Protein AF-A0A3M2CUB5-F1 (afdb_monomer_lite)

Secondary structure (DSSP, 8-state):
---B-TTT--BTTSSS-EEEPPPBTTB----EEEHHHHHHHHHHHHHHHHHHHHHHHHHHHHS---HHHHHHHHHTT--S-HHHHHHHHHHHHHHHHHH-

Radius of gyration: 27.48 Å; chains: 1; bounding box: 60×24×67 Å

Sequence (100 aa):
MRLRCSFCGKDQHAVRTLFRGLPSKDSATSVYICDDCIMQCSERLRQEEMLRAEEAALQGVKRLPSPREIKEILDQYVISQERTKKILSVAVHNHYKRIM

Foldseek 3Di:
DWDAAPPPRDTPVRAPDKDWDDDDPPDPDTHIHGPVRVVVVVVVVVVVVVVVVVVVVVVVVVPQDQLVRQLVVCCVPPPPPNVVSSVVSVVVSVVVVVVD

Structure (mmCIF, N/CA/C/O backbone):
data_AF-A0A3M2CUB5-F1
#
_entry.id   AF-A0A3M2CUB5-F1
#
loop_
_atom_site.group_PDB
_atom_site.id
_atom_site.type_symbol
_atom_site.label_atom_id
_atom_site.label_alt_id
_atom_site.label_comp_id
_atom_site.label_asym_id
_atom_site.label_entity_id
_atom_site.label_seq_id
_atom_site.pdbx_PDB_ins_code
_atom_site.Cartn_x
_atom_site.Cartn_y
_atom_site.Cartn_z
_atom_site.occupancy
_atom_site.B_iso_or_equiv
_atom_site.auth_seq_id
_atom_site.auth_comp_id
_atom_site.auth_asym_id
_atom_site.auth_atom_id
_atom_site.pdbx_PDB_model_num
ATOM 1 N N . MET A 1 1 ? 25.729 -2.208 -36.612 1.00 57.75 1 MET A N 1
ATOM 2 C CA . MET A 1 1 ? 25.726 -2.369 -35.142 1.00 57.75 1 MET A CA 1
ATOM 3 C C . MET A 1 1 ? 24.321 -2.028 -34.656 1.00 57.75 1 MET A C 1
ATOM 5 O O . MET A 1 1 ? 23.873 -0.927 -34.941 1.00 57.75 1 MET A O 1
ATOM 9 N N . ARG A 1 2 ? 23.566 -2.981 -34.090 1.00 72.69 2 ARG A N 1
ATOM 10 C CA . ARG A 1 2 ? 22.167 -2.753 -33.674 1.00 72.69 2 ARG A CA 1
ATOM 11 C C . ARG A 1 2 ? 22.132 -2.441 -32.181 1.00 72.69 2 ARG A C 1
ATOM 13 O O . ARG A 1 2 ? 22.679 -3.217 -31.401 1.00 72.69 2 ARG A O 1
ATOM 20 N N . LEU A 1 3 ? 21.535 -1.312 -31.801 1.00 85.81 3 LEU A N 1
ATOM 21 C CA . LEU A 1 3 ? 21.317 -0.975 -30.396 1.00 85.81 3 LEU A CA 1
ATOM 22 C C . LEU A 1 3 ? 20.169 -1.825 -29.846 1.00 85.81 3 LEU A C 1
ATOM 24 O O . LEU A 1 3 ? 19.139 -1.985 -30.507 1.00 85.81 3 LEU A O 1
ATOM 28 N N . ARG A 1 4 ? 20.365 -2.370 -28.645 1.00 90.19 4 ARG A N 1
ATOM 29 C CA . ARG A 1 4 ? 19.412 -3.251 -27.963 1.00 90.19 4 ARG A CA 1
ATOM 30 C C . ARG A 1 4 ? 19.162 -2.764 -26.546 1.00 90.19 4 ARG A C 1
ATOM 32 O O . ARG A 1 4 ? 20.071 -2.252 -25.899 1.00 90.19 4 ARG A O 1
ATOM 39 N N . CYS A 1 5 ? 17.941 -2.961 -26.065 1.00 91.56 5 CYS A N 1
ATOM 40 C CA . CYS A 1 5 ? 17.595 -2.734 -24.668 1.00 91.56 5 CYS A CA 1
ATOM 41 C C . CYS A 1 5 ? 18.293 -3.766 -23.768 1.00 91.56 5 CYS A C 1
ATOM 43 O O . CYS A 1 5 ? 18.192 -4.967 -24.012 1.00 91.56 5 CYS A O 1
ATOM 45 N N . SER A 1 6 ? 18.949 -3.308 -22.701 1.00 91.12 6 SER A N 1
ATOM 46 C CA . SER A 1 6 ? 19.647 -4.164 -21.733 1.00 91.12 6 SER A CA 1
ATOM 47 C C . SER A 1 6 ? 18.702 -4.960 -20.821 1.00 91.12 6 SER A C 1
ATOM 49 O O . SER A 1 6 ? 19.149 -5.893 -20.167 1.00 91.12 6 SER A O 1
ATOM 51 N N . PHE A 1 7 ? 17.409 -4.617 -20.782 1.00 90.69 7 PHE A N 1
ATOM 52 C CA . PHE A 1 7 ? 16.407 -5.276 -19.934 1.00 90.69 7 PHE A CA 1
ATOM 53 C C . PHE A 1 7 ? 15.634 -6.372 -20.675 1.00 90.69 7 PHE A C 1
ATOM 55 O O . PHE A 1 7 ? 15.464 -7.467 -20.152 1.00 90.69 7 PHE A O 1
ATOM 62 N N . CYS A 1 8 ? 15.164 -6.093 -21.895 1.00 92.69 8 CYS A N 1
ATOM 63 C CA . CYS A 1 8 ? 14.328 -7.022 -22.668 1.00 92.69 8 CYS A CA 1
ATOM 64 C C . CYS A 1 8 ? 15.005 -7.590 -23.923 1.00 92.69 8 CYS A C 1
ATOM 66 O O . CYS A 1 8 ? 14.416 -8.424 -24.604 1.00 92.69 8 CYS A O 1
ATOM 68 N N . GLY A 1 9 ? 16.203 -7.117 -24.285 1.00 89.25 9 GLY A N 1
ATOM 69 C CA . GLY A 1 9 ? 16.953 -7.589 -25.456 1.00 89.25 9 GLY A CA 1
ATOM 70 C C . GLY A 1 9 ? 16.411 -7.141 -26.821 1.00 89.25 9 GLY A C 1
ATOM 71 O O . GLY A 1 9 ? 17.048 -7.413 -27.845 1.00 89.25 9 GLY A O 1
ATOM 72 N N . LYS A 1 10 ? 15.270 -6.434 -26.859 1.00 90.31 10 LYS A N 1
ATOM 73 C CA . LYS A 1 10 ? 14.666 -5.913 -28.095 1.00 90.31 10 LYS A CA 1
ATOM 74 C C . LYS A 1 10 ? 15.602 -4.927 -28.798 1.00 90.31 10 LYS A C 1
ATOM 76 O O . LYS A 1 10 ? 16.247 -4.097 -28.155 1.00 90.31 10 LYS A O 1
ATOM 81 N N . ASP A 1 11 ? 15.643 -5.011 -30.125 1.00 89.94 11 ASP A N 1
ATOM 82 C CA . ASP A 1 11 ? 16.363 -4.076 -30.995 1.00 89.94 11 ASP A CA 1
ATOM 83 C C . ASP A 1 11 ? 15.648 -2.714 -31.085 1.00 89.94 11 ASP A C 1
ATOM 85 O O . ASP A 1 11 ? 14.433 -2.632 -30.917 1.00 89.94 11 ASP A O 1
ATOM 89 N N . GLN A 1 12 ? 16.382 -1.656 -31.452 1.00 87.00 12 GLN A N 1
ATOM 90 C CA . GLN A 1 12 ? 15.860 -0.283 -31.608 1.00 87.00 12 GLN A CA 1
ATOM 91 C C . GLN A 1 12 ? 14.644 -0.135 -32.546 1.00 87.00 12 GLN A C 1
ATOM 93 O O . GLN A 1 12 ? 13.947 0.864 -32.468 1.00 87.00 12 GLN A O 1
ATOM 98 N N . HIS A 1 13 ? 14.407 -1.093 -33.450 1.00 87.69 13 HIS A N 1
ATOM 99 C CA . HIS A 1 13 ? 13.275 -1.073 -34.391 1.00 87.69 13 HIS A CA 1
ATOM 100 C C . HIS A 1 13 ? 12.012 -1.738 -33.823 1.00 87.69 13 HIS A C 1
ATOM 102 O O . HIS A 1 13 ? 10.937 -1.597 -34.392 1.00 87.69 13 HIS A O 1
ATOM 108 N N . ALA A 1 14 ? 12.144 -2.498 -32.733 1.00 88.81 14 ALA A N 1
ATOM 109 C CA . ALA A 1 14 ? 11.050 -3.227 -32.092 1.00 88.81 14 ALA A CA 1
ATOM 110 C C . ALA A 1 14 ? 10.439 -2.461 -30.904 1.00 88.81 14 ALA A C 1
ATOM 112 O O . ALA A 1 14 ? 9.559 -2.984 -30.223 1.00 88.81 14 ALA A O 1
ATOM 113 N N . VAL A 1 15 ? 10.939 -1.255 -30.625 1.00 88.94 15 VAL A N 1
ATOM 114 C CA . VAL A 1 15 ? 10.495 -0.368 -29.543 1.00 88.94 15 VAL A CA 1
ATOM 115 C C . VAL A 1 15 ? 10.347 1.046 -30.090 1.00 88.94 15 VAL A C 1
ATOM 117 O O . VAL A 1 15 ? 11.040 1.414 -31.037 1.00 88.94 15 VAL A O 1
ATOM 120 N N . ARG A 1 16 ? 9.446 1.841 -29.511 1.00 87.88 16 ARG A N 1
ATOM 121 C CA . ARG 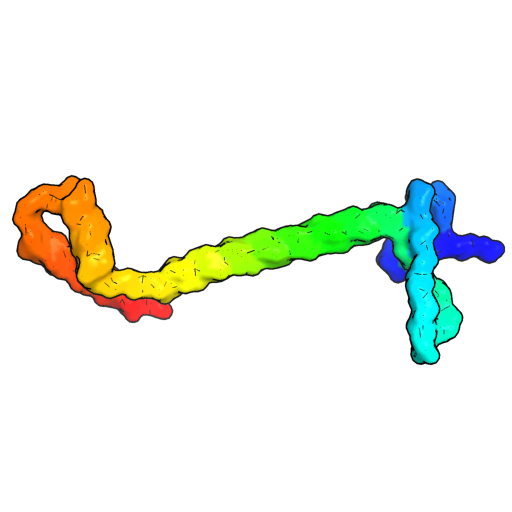A 1 16 ? 9.171 3.200 -29.999 1.00 87.88 16 ARG A CA 1
ATOM 122 C C . ARG A 1 16 ? 10.294 4.164 -29.629 1.00 87.88 16 ARG A C 1
ATOM 124 O O . ARG A 1 16 ? 10.688 4.979 -30.458 1.00 87.88 16 ARG A O 1
ATOM 131 N N . THR A 1 17 ? 10.827 4.042 -28.413 1.00 87.69 17 THR A N 1
ATOM 132 C CA . THR A 1 17 ? 11.925 4.891 -27.944 1.00 87.69 17 THR A CA 1
ATOM 133 C C . THR A 1 17 ? 12.948 4.066 -27.173 1.00 87.69 17 THR A C 1
ATOM 135 O O . THR A 1 17 ? 12.599 3.258 -26.312 1.00 87.69 17 THR A O 1
ATOM 138 N N . LEU A 1 18 ? 14.231 4.296 -27.460 1.00 91.75 18 LEU A N 1
ATOM 139 C CA . LEU A 1 18 ? 15.352 3.707 -26.734 1.00 91.75 18 LEU A CA 1
ATOM 140 C C . LEU A 1 18 ? 16.175 4.820 -26.075 1.00 91.75 18 LEU A C 1
ATOM 142 O O . LEU A 1 18 ? 16.741 5.675 -26.754 1.00 91.75 18 LEU A O 1
ATOM 146 N N . PHE A 1 19 ? 16.247 4.797 -24.750 1.00 89.88 19 PHE A N 1
ATOM 147 C CA . PHE A 1 19 ? 16.962 5.770 -23.933 1.00 89.88 19 PHE A CA 1
ATOM 148 C C . PHE A 1 19 ? 18.375 5.276 -23.628 1.00 89.88 19 PHE A C 1
ATOM 150 O O . PHE A 1 19 ? 18.586 4.097 -23.337 1.00 89.88 19 PHE A O 1
ATOM 157 N N . ARG A 1 20 ? 19.347 6.190 -23.665 1.00 89.44 20 ARG A N 1
ATOM 158 C CA . ARG A 1 20 ? 20.730 5.937 -23.249 1.00 89.44 20 ARG A CA 1
ATOM 159 C C . ARG A 1 20 ? 20.873 6.273 -21.764 1.00 89.44 20 ARG A C 1
ATOM 161 O O . ARG A 1 20 ? 20.515 7.372 -21.352 1.00 89.44 20 ARG A O 1
ATOM 168 N N . GLY A 1 21 ? 21.403 5.338 -20.984 1.00 84.44 21 GLY A N 1
ATOM 169 C CA . GLY A 1 21 ? 21.738 5.550 -19.579 1.00 84.44 21 GLY A CA 1
ATOM 170 C C . GLY A 1 21 ? 22.850 6.586 -19.402 1.00 84.44 21 GLY A C 1
ATOM 171 O O . GLY A 1 21 ? 23.692 6.770 -20.285 1.00 84.44 21 GLY A O 1
ATOM 172 N N . LEU A 1 22 ? 22.846 7.266 -18.256 1.00 82.12 22 LEU A N 1
ATOM 173 C CA . LEU A 1 22 ? 23.884 8.231 -17.895 1.00 82.12 22 LEU A CA 1
ATOM 174 C C . LEU A 1 22 ? 25.240 7.524 -17.726 1.00 82.12 22 LEU A C 1
ATOM 176 O O . LEU A 1 22 ? 25.278 6.408 -17.200 1.00 82.12 22 LEU A O 1
ATOM 180 N N . PRO A 1 23 ? 26.354 8.154 -18.136 1.00 72.31 23 PRO A N 1
ATOM 181 C CA . PRO A 1 23 ? 27.678 7.608 -17.878 1.00 72.31 23 PRO A CA 1
ATOM 182 C C . PRO A 1 23 ? 27.946 7.612 -16.368 1.00 72.31 23 PRO A C 1
ATOM 184 O O . PRO A 1 23 ? 27.927 8.659 -15.720 1.00 72.31 23 PRO A O 1
ATOM 187 N N . SER A 1 24 ? 28.188 6.430 -15.805 1.00 65.31 24 SER A N 1
ATOM 188 C CA . SER A 1 24 ? 28.701 6.282 -14.442 1.00 65.31 24 SER A CA 1
ATOM 189 C C . SER A 1 24 ? 30.198 6.604 -14.434 1.00 65.31 24 SER A C 1
ATOM 191 O O . SER A 1 24 ? 30.906 6.222 -15.366 1.00 65.31 24 SER A O 1
ATOM 193 N N . LYS A 1 25 ? 30.694 7.264 -13.375 1.00 65.69 25 LYS A N 1
ATOM 194 C CA . LYS A 1 25 ? 32.133 7.543 -13.186 1.00 65.69 25 LYS A CA 1
ATOM 195 C C . LYS A 1 25 ? 32.997 6.271 -13.197 1.00 65.69 25 LYS A C 1
ATOM 197 O O . LYS 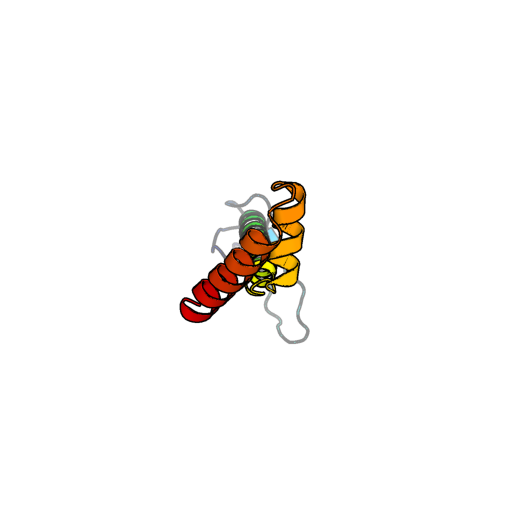A 1 25 ? 34.176 6.366 -13.517 1.00 65.69 25 LYS A O 1
ATOM 202 N N . ASP A 1 26 ? 32.390 5.110 -12.943 1.00 67.94 26 ASP A N 1
ATOM 203 C CA . ASP A 1 26 ? 33.084 3.830 -12.780 1.00 67.94 26 ASP A CA 1
ATOM 204 C C . ASP A 1 26 ? 32.782 2.818 -13.902 1.00 67.94 26 ASP A C 1
ATOM 206 O O . ASP A 1 26 ? 33.322 1.714 -13.904 1.00 67.94 26 ASP A O 1
ATOM 210 N N . SER A 1 27 ? 31.924 3.155 -14.876 1.00 59.62 27 SER A N 1
ATOM 211 C CA . SER A 1 27 ? 31.569 2.231 -15.962 1.00 59.62 27 SER A CA 1
ATOM 212 C C . SER A 1 27 ? 31.432 2.947 -17.300 1.00 59.62 27 SER A C 1
ATOM 214 O O . SER A 1 27 ? 30.463 3.660 -17.557 1.00 59.62 27 SER A O 1
ATOM 216 N N . ALA A 1 28 ? 32.386 2.685 -18.197 1.00 63.91 28 ALA A N 1
ATOM 217 C CA . ALA A 1 28 ? 32.378 3.143 -19.588 1.00 63.91 28 ALA A CA 1
ATOM 218 C C . ALA A 1 28 ? 31.324 2.428 -20.465 1.00 63.91 28 ALA A C 1
ATOM 220 O O . ALA A 1 28 ? 31.266 2.641 -21.678 1.00 63.91 28 ALA A O 1
ATOM 221 N N . THR A 1 29 ? 30.492 1.562 -19.879 1.00 73.88 29 THR A N 1
ATOM 222 C CA . THR A 1 29 ? 29.497 0.781 -20.618 1.00 73.88 29 THR A CA 1
ATOM 223 C C . THR A 1 29 ? 28.220 1.593 -20.810 1.00 73.88 29 THR A C 1
ATOM 225 O O . THR A 1 29 ? 27.504 1.892 -19.856 1.00 73.88 29 THR A O 1
ATOM 228 N N . SER A 1 30 ? 27.895 1.923 -22.062 1.00 77.38 30 SER A N 1
ATOM 229 C CA . SER A 1 30 ? 26.614 2.543 -22.409 1.00 77.38 30 SER A CA 1
ATOM 230 C C . SER A 1 30 ? 25.467 1.541 -22.245 1.00 77.38 30 SER A C 1
ATOM 232 O O . SER A 1 30 ? 25.332 0.620 -23.052 1.00 77.38 30 SER A O 1
ATOM 234 N N . VAL A 1 31 ? 24.641 1.736 -21.219 1.00 87.75 31 VAL A N 1
ATOM 235 C CA . VAL A 1 31 ? 23.415 0.960 -20.968 1.00 87.75 31 VAL A CA 1
ATOM 236 C C . VAL A 1 31 ? 22.247 1.585 -21.734 1.00 87.75 31 VAL A C 1
ATOM 238 O O . VAL A 1 31 ? 22.190 2.807 -21.872 1.00 87.75 31 VAL A O 1
ATOM 241 N N . TYR A 1 32 ? 21.305 0.770 -22.216 1.00 90.06 32 TYR A N 1
ATOM 242 C CA . TYR A 1 32 ? 20.101 1.259 -22.895 1.00 90.06 32 TYR A CA 1
ATOM 243 C C . TYR A 1 32 ? 18.834 0.657 -22.289 1.00 90.06 32 TYR A C 1
ATOM 245 O O . TYR A 1 32 ? 18.787 -0.535 -21.985 1.00 90.06 32 TYR A O 1
ATOM 253 N N . ILE A 1 33 ? 17.784 1.467 -22.170 1.00 92.62 33 ILE A N 1
ATOM 254 C CA . ILE A 1 33 ? 16.462 1.046 -21.691 1.00 92.62 33 ILE A CA 1
ATOM 255 C C . ILE A 1 33 ? 15.383 1.539 -22.659 1.00 92.62 33 ILE A C 1
ATOM 257 O O . ILE A 1 33 ? 15.473 2.654 -23.162 1.00 92.62 33 ILE A O 1
ATOM 261 N N . CYS A 1 34 ? 14.385 0.712 -22.974 1.00 94.88 34 CYS A N 1
ATOM 262 C CA . CYS A 1 34 ? 13.275 1.105 -23.849 1.00 94.88 34 CYS A CA 1
ATOM 263 C C . CYS A 1 34 ? 12.066 1.625 -23.064 1.00 94.88 34 CYS A C 1
ATOM 265 O O . CYS A 1 34 ? 11.946 1.378 -21.862 1.00 94.88 34 CYS A O 1
ATOM 267 N N . ASP A 1 35 ? 11.153 2.308 -23.754 1.00 93.50 35 ASP A N 1
ATOM 268 C CA . ASP A 1 35 ? 9.925 2.839 -23.159 1.00 93.50 35 ASP A CA 1
ATOM 269 C C . ASP A 1 35 ? 9.027 1.752 -22.550 1.00 93.50 35 ASP A C 1
ATOM 271 O O . ASP A 1 35 ? 8.564 1.923 -21.423 1.00 93.50 35 ASP A O 1
ATOM 275 N N . ASP A 1 36 ? 8.882 0.595 -23.204 1.00 93.62 36 ASP A N 1
ATOM 276 C CA . ASP A 1 36 ? 8.147 -0.552 -22.642 1.00 93.62 36 ASP A CA 1
ATOM 277 C C . ASP A 1 36 ? 8.685 -0.984 -21.267 1.00 93.62 36 ASP A C 1
ATOM 279 O O . ASP A 1 36 ? 7.917 -1.265 -20.346 1.00 93.62 36 ASP A O 1
ATOM 283 N N . CYS A 1 37 ? 10.013 -1.064 -21.126 1.00 94.88 37 CYS A N 1
ATOM 284 C CA . CYS A 1 37 ? 10.650 -1.481 -19.878 1.00 94.88 37 CYS A CA 1
ATOM 285 C C . CYS A 1 37 ? 10.486 -0.423 -18.789 1.00 94.88 37 CYS A C 1
ATOM 287 O O . CYS A 1 37 ? 10.233 -0.785 -17.646 1.00 94.88 37 CYS A O 1
ATOM 289 N N . ILE A 1 38 ? 10.564 0.867 -19.134 1.00 94.19 38 ILE A N 1
ATOM 290 C CA . ILE A 1 38 ? 10.292 1.955 -18.184 1.00 94.19 38 ILE A CA 1
ATOM 291 C C . ILE A 1 38 ? 8.861 1.847 -17.660 1.00 94.19 38 ILE A C 1
ATOM 293 O O . ILE A 1 38 ? 8.652 1.909 -16.450 1.00 94.19 38 ILE A O 1
ATOM 297 N N . MET A 1 39 ? 7.887 1.631 -18.547 1.00 93.94 39 MET A N 1
ATOM 298 C CA . MET A 1 39 ? 6.485 1.503 -18.150 1.00 93.94 39 MET A CA 1
ATOM 299 C C . MET A 1 39 ? 6.272 0.306 -17.223 1.00 93.94 39 MET A C 1
ATOM 301 O O . MET A 1 39 ? 5.691 0.464 -16.151 1.00 93.94 39 MET A O 1
ATOM 305 N N . GLN A 1 40 ? 6.810 -0.863 -17.579 1.00 94.06 40 GLN A N 1
ATOM 306 C CA . GLN A 1 40 ? 6.709 -2.067 -16.747 1.00 94.06 40 GLN A CA 1
ATOM 307 C C . GLN A 1 40 ? 7.396 -1.901 -15.386 1.00 94.06 40 GLN A C 1
ATOM 309 O O . GLN A 1 40 ? 6.832 -2.289 -14.365 1.00 94.06 40 GLN A O 1
ATOM 314 N N . CYS A 1 41 ? 8.586 -1.298 -15.341 1.00 94.94 41 CYS A N 1
ATOM 315 C CA . CYS A 1 41 ? 9.264 -0.996 -14.083 1.00 94.94 41 CYS A CA 1
ATOM 316 C C . CYS A 1 41 ? 8.461 0.000 -13.237 1.00 94.94 41 CYS A C 1
ATOM 318 O O . CYS A 1 41 ? 8.330 -0.205 -12.035 1.00 94.94 41 CYS A O 1
ATOM 320 N N . SER A 1 42 ? 7.887 1.039 -13.854 1.00 93.88 42 SER A N 1
ATOM 321 C CA . SER A 1 42 ? 7.072 2.032 -13.144 1.00 93.88 42 SER A CA 1
ATOM 322 C C . SER A 1 42 ? 5.819 1.416 -12.527 1.00 93.88 42 SER A C 1
ATOM 324 O O . SER A 1 42 ? 5.467 1.745 -11.400 1.00 93.88 42 SER A O 1
ATOM 326 N N . GLU A 1 43 ? 5.183 0.478 -13.231 1.00 94.69 43 GLU A N 1
ATOM 327 C CA . GLU A 1 43 ? 3.994 -0.208 -12.740 1.00 94.69 43 GLU A CA 1
ATOM 328 C C . GLU A 1 43 ? 4.324 -1.125 -11.563 1.00 94.69 43 GLU A C 1
ATOM 330 O O . GLU A 1 43 ? 3.651 -1.083 -10.538 1.00 94.69 43 GLU A O 1
ATOM 335 N N . ARG A 1 44 ? 5.419 -1.887 -11.655 1.00 93.38 44 ARG A N 1
ATOM 336 C CA . ARG A 1 44 ? 5.881 -2.728 -10.542 1.00 93.38 44 ARG A CA 1
ATOM 337 C C . ARG A 1 44 ? 6.226 -1.908 -9.299 1.00 93.38 44 ARG A C 1
ATOM 339 O O . ARG A 1 44 ? 5.861 -2.310 -8.202 1.00 93.38 44 ARG A O 1
ATOM 346 N N . LEU A 1 45 ? 6.883 -0.758 -9.465 1.00 93.94 45 LEU A N 1
ATOM 347 C CA . LEU A 1 45 ? 7.194 0.139 -8.348 1.00 93.94 45 LEU A CA 1
ATOM 348 C C . LEU A 1 45 ? 5.922 0.696 -7.695 1.00 93.94 45 LEU A C 1
ATOM 350 O O . LEU A 1 45 ? 5.817 0.678 -6.473 1.00 93.94 45 LEU A O 1
ATOM 354 N N . ARG A 1 46 ? 4.927 1.118 -8.488 1.00 92.81 46 ARG A N 1
ATOM 355 C CA . ARG A 1 46 ? 3.631 1.564 -7.948 1.00 92.81 46 ARG A CA 1
ATOM 356 C C . ARG A 1 46 ? 2.900 0.453 -7.206 1.00 92.81 46 ARG A C 1
ATOM 358 O O . ARG A 1 46 ? 2.325 0.705 -6.154 1.00 92.81 46 ARG A O 1
ATOM 365 N N . GLN A 1 47 ? 2.917 -0.770 -7.732 1.00 90.94 47 GLN A N 1
ATOM 366 C CA . GLN A 1 47 ? 2.311 -1.920 -7.058 1.00 90.94 47 GLN A CA 1
ATOM 367 C C . GLN A 1 47 ? 2.992 -2.201 -5.718 1.00 90.94 47 GLN A C 1
ATOM 369 O O . GLN A 1 47 ? 2.304 -2.415 -4.726 1.00 90.94 47 GLN A O 1
ATOM 374 N N . GLU A 1 48 ? 4.323 -2.137 -5.651 1.00 90.12 48 GLU A N 1
ATOM 375 C CA . GLU A 1 48 ? 5.047 -2.262 -4.382 1.00 90.12 48 GLU A CA 1
ATOM 376 C C . GLU A 1 48 ? 4.702 -1.136 -3.397 1.00 90.12 48 GLU A C 1
ATOM 378 O O . GLU A 1 48 ? 4.542 -1.400 -2.208 1.00 90.12 48 GLU A O 1
ATOM 383 N N . GLU A 1 49 ? 4.552 0.108 -3.858 1.00 87.88 49 GLU A N 1
ATOM 384 C CA . GLU A 1 49 ? 4.109 1.224 -3.011 1.00 87.88 49 GLU A CA 1
ATOM 385 C C . GLU A 1 49 ? 2.686 1.019 -2.480 1.00 87.88 49 GLU A C 1
ATOM 387 O O . GLU A 1 49 ? 2.440 1.253 -1.297 1.00 87.88 49 GLU A O 1
ATOM 392 N N . MET A 1 50 ? 1.770 0.531 -3.319 1.00 83.06 50 MET A N 1
ATOM 393 C CA . MET A 1 50 ? 0.400 0.202 -2.918 1.00 83.06 50 MET A CA 1
ATOM 394 C C . MET A 1 50 ? 0.372 -0.927 -1.889 1.00 83.06 50 MET A C 1
ATOM 396 O O . MET A 1 50 ? -0.262 -0.779 -0.850 1.00 83.06 50 MET A O 1
ATOM 400 N N . LEU A 1 51 ? 1.120 -2.009 -2.121 1.00 82.50 51 LEU A N 1
ATOM 401 C CA . LEU A 1 51 ? 1.244 -3.109 -1.163 1.00 82.50 51 LEU A CA 1
ATOM 402 C C . LEU A 1 51 ? 1.851 -2.630 0.158 1.00 82.50 51 LEU A C 1
ATOM 404 O O . LEU A 1 51 ? 1.355 -2.983 1.221 1.00 82.50 51 LEU A O 1
ATOM 408 N N . ARG A 1 52 ? 2.869 -1.763 0.124 1.00 80.44 52 ARG A N 1
ATOM 409 C CA . ARG A 1 52 ? 3.433 -1.155 1.340 1.00 80.44 52 ARG A CA 1
ATOM 410 C C . ARG A 1 52 ? 2.438 -0.249 2.061 1.00 80.44 52 ARG A C 1
ATOM 412 O O . ARG A 1 52 ? 2.443 -0.210 3.288 1.00 80.44 52 ARG A O 1
ATOM 419 N N . ALA A 1 53 ? 1.596 0.483 1.334 1.00 75.00 53 ALA A N 1
ATOM 420 C CA . ALA A 1 53 ? 0.541 1.303 1.921 1.00 75.00 53 ALA A CA 1
ATOM 421 C C . ALA A 1 53 ? -0.555 0.436 2.561 1.00 75.00 53 ALA A C 1
ATOM 423 O O . ALA A 1 53 ? -1.004 0.738 3.666 1.00 75.00 53 ALA A O 1
ATOM 424 N N . GLU A 1 54 ? -0.936 -0.670 1.919 1.00 71.44 54 GLU A N 1
ATOM 425 C CA . GLU A 1 54 ? -1.845 -1.673 2.481 1.00 71.44 54 GLU A CA 1
ATOM 426 C C . GLU A 1 54 ? -1.240 -2.354 3.709 1.00 71.44 54 GLU A C 1
ATOM 428 O O . GLU A 1 54 ? -1.912 -2.481 4.727 1.00 71.44 54 GLU A O 1
ATOM 433 N N . GLU A 1 55 ? 0.041 -2.724 3.671 1.00 66.88 55 GLU A N 1
ATOM 434 C CA . GLU A 1 55 ? 0.770 -3.261 4.819 1.00 66.88 55 GLU A CA 1
ATOM 435 C C . GLU A 1 55 ? 0.862 -2.243 5.958 1.00 66.88 55 GLU A C 1
ATOM 437 O O . GLU A 1 55 ? 0.705 -2.622 7.114 1.00 66.88 55 GLU A O 1
ATOM 442 N N . ALA A 1 56 ? 1.076 -0.958 5.669 1.00 63.94 56 ALA A N 1
ATOM 443 C CA . ALA A 1 56 ? 1.072 0.106 6.670 1.00 63.94 56 ALA A CA 1
ATOM 444 C C . ALA A 1 56 ? -0.330 0.319 7.270 1.00 63.94 56 ALA A C 1
ATOM 446 O O . ALA A 1 56 ? -0.468 0.473 8.487 1.00 63.94 56 ALA A O 1
ATOM 447 N N . ALA A 1 57 ? -1.384 0.247 6.453 1.00 61.59 57 ALA A N 1
ATOM 448 C CA . ALA A 1 57 ? -2.765 0.260 6.925 1.00 61.59 57 ALA A CA 1
ATOM 449 C C . ALA A 1 57 ? -3.069 -0.976 7.796 1.00 61.59 57 ALA A C 1
ATOM 451 O O . ALA A 1 57 ? -3.643 -0.844 8.878 1.00 61.59 57 ALA A O 1
ATOM 452 N N . LEU A 1 58 ? -2.599 -2.164 7.397 1.00 58.72 58 LEU A N 1
ATOM 453 C CA . LEU A 1 58 ? -2.685 -3.395 8.187 1.00 58.72 58 LEU A CA 1
ATOM 454 C C . LEU A 1 58 ? -1.814 -3.353 9.449 1.00 58.72 58 LEU A C 1
ATOM 456 O O . LEU A 1 58 ? -2.163 -3.971 10.448 1.00 58.72 58 LEU A O 1
ATOM 460 N N . GLN A 1 59 ? -0.696 -2.628 9.463 1.00 56.41 59 GLN A N 1
ATOM 461 C CA . GLN A 1 59 ? 0.073 -2.378 10.685 1.00 56.41 59 GLN A CA 1
ATOM 462 C C . GLN A 1 59 ? -0.713 -1.500 11.666 1.00 56.41 59 GLN A C 1
ATOM 464 O O . GLN A 1 59 ? -0.625 -1.725 12.873 1.00 56.41 59 GLN A O 1
ATOM 469 N N . GLY A 1 60 ? -1.561 -0.593 11.172 1.00 53.03 60 GLY A N 1
ATOM 470 C CA . GLY A 1 60 ? -2.599 0.053 11.981 1.00 53.03 60 GLY A CA 1
ATOM 471 C C . GLY A 1 60 ? -3.574 -0.958 12.604 1.00 53.03 60 GLY A C 1
ATOM 472 O O . GLY A 1 60 ? -3.950 -0.809 13.764 1.00 53.03 60 GLY A O 1
ATOM 473 N N . VAL A 1 61 ? -3.898 -2.037 11.880 1.00 53.69 61 VAL A N 1
ATOM 474 C CA . VAL A 1 61 ? -4.718 -3.172 12.359 1.00 53.69 61 VAL A CA 1
ATOM 475 C C . VAL A 1 61 ? -3.945 -4.115 13.300 1.00 53.69 61 VAL A C 1
ATOM 477 O O . VAL A 1 61 ? -4.557 -4.755 14.154 1.00 53.69 61 VAL A O 1
ATOM 480 N N . LYS A 1 62 ? -2.603 -4.179 13.234 1.00 57.19 62 LYS A N 1
ATOM 481 C CA . LYS A 1 62 ? -1.779 -4.956 14.188 1.00 57.19 62 LYS A CA 1
ATOM 482 C C . LYS A 1 62 ? -1.847 -4.406 15.610 1.00 57.19 62 LYS A C 1
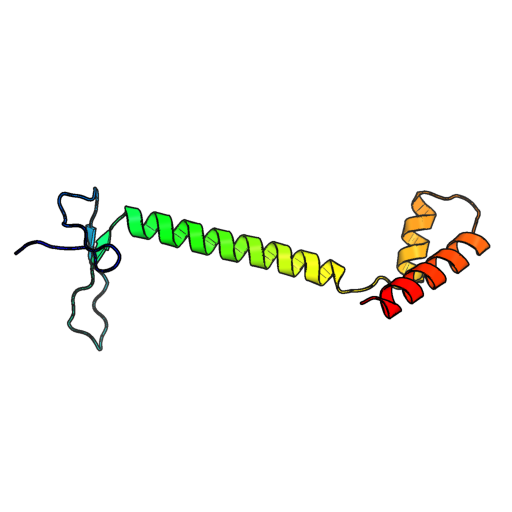ATOM 484 O O . LYS A 1 62 ? -1.551 -5.133 16.560 1.00 57.19 62 LYS A O 1
ATOM 489 N N . ARG A 1 63 ? -2.223 -3.137 15.791 1.00 74.25 63 ARG A N 1
ATOM 490 C CA . ARG A 1 63 ? -2.496 -2.612 17.126 1.00 74.25 63 ARG A CA 1
ATOM 491 C C . ARG A 1 63 ? -3.877 -3.089 17.553 1.00 74.25 63 ARG A C 1
ATOM 493 O O . ARG A 1 63 ? -4.883 -2.452 17.264 1.00 74.25 63 ARG A O 1
ATOM 500 N N . LEU A 1 64 ? -3.901 -4.196 18.290 1.00 81.56 64 LEU A N 1
ATOM 501 C CA . LEU A 1 64 ? -5.104 -4.658 18.965 1.00 81.56 64 LEU A CA 1
ATOM 502 C C . LEU A 1 64 ? -5.668 -3.512 19.832 1.00 81.56 64 LEU A C 1
ATOM 504 O O . LEU A 1 64 ? -4.988 -3.091 20.778 1.00 81.56 64 LEU A O 1
ATOM 508 N N . PRO A 1 65 ? -6.876 -2.992 19.539 1.00 86.75 65 PRO A N 1
ATOM 509 C CA . PRO A 1 65 ? -7.436 -1.882 20.291 1.00 86.75 65 PRO A CA 1
ATOM 510 C C . PRO A 1 65 ? -7.624 -2.278 21.754 1.00 86.75 65 PRO A C 1
ATOM 512 O O . PRO A 1 65 ? -7.979 -3.414 22.093 1.00 86.75 65 PRO A O 1
ATOM 515 N N . SER A 1 66 ? -7.353 -1.335 22.645 1.00 90.88 66 SER A N 1
ATOM 516 C CA . SER A 1 66 ? -7.557 -1.502 24.076 1.00 90.88 66 SER A CA 1
ATOM 517 C C . SER A 1 66 ? -9.048 -1.690 24.388 1.00 90.88 66 SER A C 1
ATOM 519 O O . SER A 1 66 ? -9.911 -1.196 23.659 1.00 90.88 66 SER A O 1
ATOM 521 N N . PRO A 1 67 ? -9.400 -2.327 25.519 1.00 94.69 67 PRO A N 1
ATOM 522 C CA . PRO A 1 67 ? -10.800 -2.456 25.920 1.00 94.69 67 PRO A CA 1
ATOM 523 C C . PRO A 1 67 ? -11.543 -1.113 26.039 1.00 94.69 67 PRO A C 1
ATOM 525 O O . PRO A 1 67 ? -12.765 -1.082 25.921 1.00 94.69 67 PRO A O 1
ATOM 528 N N . ARG A 1 68 ? -10.827 -0.002 26.275 1.00 94.00 68 ARG A N 1
ATOM 529 C CA . ARG A 1 68 ? -11.416 1.346 26.305 1.00 94.00 68 ARG A CA 1
ATOM 530 C C . ARG A 1 68 ? -11.805 1.816 24.906 1.00 94.00 68 ARG A C 1
ATOM 532 O O . ARG A 1 68 ? -12.964 2.153 24.711 1.00 94.00 68 ARG A O 1
ATOM 539 N N . GLU A 1 69 ? -10.890 1.716 23.944 1.00 93.00 69 GLU A N 1
ATOM 540 C CA . GLU A 1 69 ? -11.140 2.068 22.537 1.00 93.00 69 GLU A CA 1
ATOM 541 C C . GLU A 1 69 ? -12.294 1.227 21.954 1.00 93.00 69 GLU A C 1
ATOM 543 O O . GLU A 1 69 ? -13.194 1.759 21.312 1.00 93.00 69 GLU A O 1
ATOM 548 N N . ILE A 1 70 ? -12.355 -0.078 22.260 1.00 93.75 70 ILE A N 1
ATOM 549 C CA . ILE A 1 70 ? -13.476 -0.940 21.831 1.00 93.75 70 ILE A CA 1
ATOM 550 C C . ILE A 1 70 ? -14.800 -0.478 22.459 1.00 93.75 70 ILE A C 1
ATOM 552 O O . ILE A 1 70 ? -15.837 -0.467 21.799 1.00 93.75 70 ILE A O 1
ATOM 556 N N . LYS A 1 71 ? -14.783 -0.087 23.740 1.00 95.38 71 LYS A N 1
ATOM 557 C CA . LYS A 1 71 ? -15.983 0.384 24.444 1.00 95.38 71 LYS A CA 1
ATOM 558 C C . LYS A 1 71 ? -16.481 1.720 23.880 1.00 95.38 71 LYS A C 1
ATOM 560 O O . LYS A 1 71 ? -17.682 1.868 23.705 1.00 95.38 71 LYS A O 1
ATOM 565 N N . GLU A 1 72 ? -15.579 2.639 23.544 1.00 94.81 72 GLU A N 1
ATOM 566 C CA . GLU A 1 72 ? -15.907 3.922 22.902 1.00 94.81 72 GLU A CA 1
ATOM 567 C C . GLU A 1 72 ? -16.558 3.730 21.527 1.00 94.81 72 GLU A C 1
ATOM 569 O O . GLU A 1 72 ? -17.522 4.418 21.201 1.00 94.81 72 GLU A O 1
ATOM 574 N N . ILE A 1 73 ? -16.095 2.752 20.743 1.00 93.31 73 ILE A N 1
ATOM 575 C CA . ILE A 1 73 ? -16.742 2.393 19.473 1.00 93.31 73 ILE A CA 1
ATOM 576 C C . ILE A 1 73 ? -18.149 1.842 19.732 1.00 93.31 73 ILE A C 1
ATOM 578 O O . ILE A 1 73 ? -19.102 2.256 19.079 1.00 93.31 73 ILE A O 1
ATOM 582 N N . LEU A 1 74 ? -18.314 0.945 20.711 1.00 95.00 74 LEU A N 1
ATOM 583 C CA . LEU A 1 74 ? -19.632 0.412 21.078 1.00 95.00 74 LEU A CA 1
ATOM 584 C C . LEU A 1 74 ? -20.583 1.501 21.589 1.00 95.00 74 LEU A C 1
ATOM 586 O O . LEU A 1 74 ? -21.785 1.401 21.355 1.00 95.00 74 LEU A O 1
ATOM 590 N N . ASP A 1 75 ? -20.071 2.541 22.250 1.00 95.69 75 ASP A N 1
ATOM 591 C CA . ASP A 1 75 ? -20.866 3.673 22.738 1.00 95.69 75 ASP A CA 1
ATOM 592 C C . ASP A 1 75 ? -21.544 4.450 21.588 1.00 95.69 75 ASP A C 1
ATOM 594 O O . ASP A 1 75 ? -22.605 5.032 21.806 1.00 95.69 75 ASP A O 1
ATOM 598 N N . GLN A 1 76 ? -21.006 4.400 20.360 1.00 96.19 76 GLN A N 1
ATOM 599 C CA . GLN A 1 76 ? -21.601 5.048 19.178 1.00 96.19 76 GLN A CA 1
ATOM 600 C C . GLN A 1 76 ? -22.851 4.324 18.650 1.00 96.19 76 GLN A C 1
ATOM 602 O O . GLN A 1 76 ? -23.678 4.941 17.983 1.00 96.19 76 GLN A O 1
ATOM 607 N N . TYR A 1 77 ? -23.003 3.030 18.952 1.00 95.12 77 TYR A N 1
ATOM 608 C CA . TYR A 1 77 ? -24.074 2.185 18.402 1.00 95.12 77 TYR A CA 1
ATOM 609 C C . TYR A 1 77 ? -24.995 1.588 19.476 1.00 95.12 77 TYR A C 1
ATOM 611 O O . TYR A 1 77 ? -26.144 1.256 19.189 1.00 95.12 77 TYR A O 1
ATOM 619 N N . VAL A 1 78 ? -24.516 1.435 20.716 1.00 93.56 78 VAL A N 1
ATOM 620 C CA . VAL A 1 78 ? -25.215 0.735 21.804 1.00 93.56 78 VAL A CA 1
ATOM 621 C C . VAL A 1 78 ? -25.423 1.662 23.006 1.00 93.56 78 VAL A C 1
ATOM 623 O O . VAL A 1 78 ? -24.505 1.977 23.772 1.00 93.56 78 VAL A O 1
ATOM 626 N N . ILE A 1 79 ? -26.681 2.044 23.224 1.00 94.44 79 ILE A N 1
ATOM 627 C CA . ILE A 1 79 ? -27.091 3.003 24.257 1.00 94.44 79 ILE A CA 1
ATOM 628 C C . ILE A 1 79 ? -27.266 2.300 25.619 1.00 94.44 79 ILE A C 1
ATOM 630 O O . ILE A 1 79 ? -27.802 1.195 25.699 1.00 94.44 79 ILE A O 1
ATOM 634 N N . SER A 1 80 ? -26.833 2.954 26.707 1.00 93.06 80 SER A N 1
ATOM 635 C CA . SER A 1 80 ? -27.036 2.585 28.129 1.00 93.06 80 SER A CA 1
ATOM 636 C C . SER A 1 80 ? -26.363 1.305 28.661 1.00 93.06 80 SER A C 1
ATOM 638 O O . SER A 1 80 ? -26.021 1.270 29.839 1.00 93.06 80 SER A O 1
ATOM 640 N N . GLN A 1 81 ? -26.126 0.271 27.845 1.00 93.56 81 GLN A N 1
ATOM 641 C CA . GLN A 1 81 ? -25.624 -1.063 28.244 1.00 93.56 81 GLN A CA 1
ATOM 642 C C . GLN A 1 81 ? -24.158 -1.086 28.755 1.00 93.56 81 GLN A C 1
ATOM 644 O O . GLN A 1 81 ? -23.321 -1.843 28.264 1.00 93.56 81 GLN A O 1
ATOM 649 N N . GLU A 1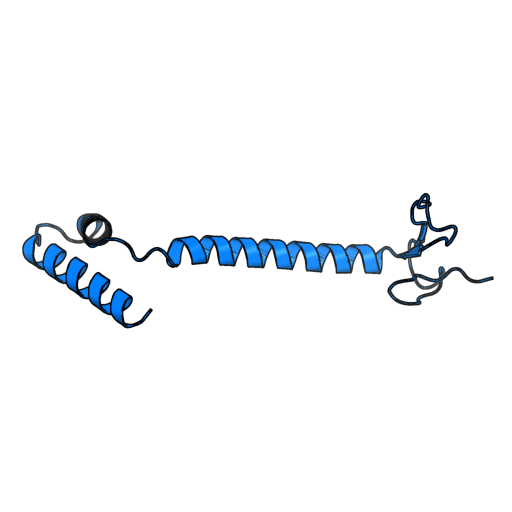 82 ? -23.812 -0.268 29.750 1.00 94.62 82 GLU A N 1
ATOM 650 C CA . GLU A 1 82 ? -22.438 -0.016 30.207 1.00 94.62 82 GLU A CA 1
ATOM 651 C C . GLU A 1 82 ? -21.725 -1.278 30.703 1.00 94.62 82 GLU A C 1
ATOM 653 O O . GLU A 1 82 ? -20.574 -1.539 30.340 1.00 94.62 82 GLU A O 1
ATOM 658 N N . ARG A 1 83 ? -22.414 -2.101 31.505 1.00 95.56 83 ARG A N 1
ATOM 659 C CA . ARG A 1 83 ? -21.845 -3.350 32.034 1.00 95.56 83 ARG A CA 1
ATOM 660 C C . ARG A 1 83 ? -21.518 -4.326 30.905 1.00 95.56 83 ARG A C 1
ATOM 662 O O . ARG A 1 83 ? -20.433 -4.903 30.895 1.00 95.56 83 ARG A O 1
ATOM 669 N N . THR A 1 84 ? -22.434 -4.479 29.954 1.00 95.88 84 THR A N 1
ATOM 670 C CA . THR A 1 84 ? -22.286 -5.378 28.805 1.00 95.88 84 THR A CA 1
ATOM 671 C C . THR A 1 84 ? -21.161 -4.911 27.891 1.00 95.88 84 THR A C 1
ATOM 673 O O . THR A 1 84 ? -20.281 -5.706 27.574 1.00 95.88 84 THR A O 1
ATOM 676 N N . LYS A 1 85 ? -21.118 -3.614 27.551 1.00 96.38 85 LYS A N 1
ATOM 677 C CA . LYS A 1 85 ? -20.049 -3.021 26.733 1.00 96.38 85 LYS A CA 1
ATOM 678 C C . LYS A 1 85 ? -18.675 -3.252 27.355 1.00 96.38 85 LYS A C 1
ATOM 680 O O . LYS A 1 85 ? -17.765 -3.707 26.676 1.00 96.38 85 LYS A O 1
ATOM 685 N N . LYS A 1 86 ? -18.537 -3.053 28.670 1.00 95.69 86 LYS A N 1
ATOM 686 C CA . LYS A 1 86 ? -17.277 -3.315 29.383 1.00 95.69 86 LYS A CA 1
ATOM 687 C C . LYS A 1 86 ? -16.844 -4.783 29.299 1.00 95.69 86 LYS A C 1
ATOM 689 O O . LYS A 1 86 ? -15.672 -5.052 29.041 1.00 95.69 86 LYS A O 1
ATOM 694 N N . ILE A 1 87 ? -17.764 -5.723 29.529 1.00 96.88 87 ILE A N 1
ATOM 695 C CA . ILE A 1 87 ? -17.467 -7.164 29.472 1.00 96.88 87 ILE A CA 1
ATOM 696 C C . ILE A 1 87 ? -17.073 -7.567 28.049 1.00 96.88 87 ILE A C 1
ATOM 698 O O . ILE A 1 87 ? -16.054 -8.233 27.869 1.00 96.88 87 ILE A O 1
ATOM 702 N N . LEU A 1 88 ? -17.838 -7.123 27.049 1.00 96.12 88 LEU A N 1
ATOM 703 C CA . LEU A 1 88 ? -17.601 -7.440 25.644 1.00 96.12 88 LEU A CA 1
ATOM 704 C C . LEU A 1 88 ? -16.242 -6.910 25.179 1.00 96.12 88 LEU A C 1
ATOM 706 O O . LEU A 1 88 ? -15.458 -7.663 24.609 1.00 96.12 88 LEU A O 1
ATOM 710 N N . SER A 1 89 ? -15.914 -5.658 25.502 1.00 96.19 89 SER A N 1
ATOM 711 C CA . SER A 1 89 ? -14.632 -5.061 25.130 1.00 96.19 89 SER A CA 1
ATOM 712 C C . SER A 1 89 ? -13.432 -5.813 25.706 1.00 96.19 89 SER A C 1
ATOM 714 O O . SER A 1 89 ? -12.441 -6.022 25.011 1.00 96.19 89 SER A O 1
ATOM 716 N N . VAL A 1 90 ? -13.512 -6.262 26.965 1.00 96.75 90 VAL A N 1
ATOM 717 C CA . VAL A 1 90 ? -12.444 -7.063 27.589 1.00 96.75 90 VAL A CA 1
ATOM 718 C C . VAL A 1 90 ? -12.377 -8.465 26.982 1.00 96.75 90 VAL A C 1
ATOM 720 O O . VAL A 1 90 ? -11.283 -8.969 26.732 1.00 96.75 90 VAL A O 1
ATOM 723 N N . ALA A 1 91 ? -13.525 -9.098 26.733 1.00 96.62 91 ALA A N 1
ATOM 724 C CA . ALA A 1 91 ? -13.594 -10.437 26.158 1.00 96.62 91 ALA A CA 1
ATOM 725 C C . ALA A 1 91 ? -13.015 -10.477 24.737 1.00 96.62 91 ALA A C 1
ATOM 727 O O . ALA A 1 91 ? -12.166 -11.317 24.452 1.00 96.62 91 ALA A O 1
ATOM 728 N N . VAL A 1 92 ? -13.413 -9.533 23.879 1.00 93.75 92 VAL A N 1
ATOM 729 C CA . VAL A 1 92 ? -12.938 -9.421 22.493 1.00 93.75 92 VAL A CA 1
ATOM 730 C C . VAL A 1 92 ? -11.443 -9.110 22.452 1.00 93.75 92 VAL A C 1
ATOM 732 O O . VAL A 1 92 ? -10.704 -9.790 21.743 1.00 93.75 92 VAL A O 1
ATOM 735 N N . HIS A 1 93 ? -10.972 -8.155 23.263 1.00 93.25 93 HIS A N 1
ATOM 736 C CA . HIS A 1 93 ? -9.542 -7.862 23.376 1.00 93.25 93 HIS A CA 1
ATOM 737 C C . HIS A 1 93 ? -8.748 -9.115 23.773 1.00 93.25 93 HIS A C 1
ATOM 739 O O . HIS A 1 93 ? -7.791 -9.489 23.104 1.00 93.25 93 HIS A O 1
ATOM 745 N N . ASN A 1 94 ? -9.168 -9.821 24.825 1.00 94.19 94 ASN A N 1
ATOM 746 C CA . ASN A 1 94 ? -8.468 -11.027 25.271 1.00 94.19 94 ASN A CA 1
ATOM 747 C C . ASN A 1 94 ? -8.554 -12.186 24.269 1.00 94.19 94 ASN A C 1
ATOM 749 O O . ASN A 1 94 ? -7.622 -12.982 24.198 1.00 94.19 94 ASN A O 1
ATOM 753 N N . HIS A 1 95 ? -9.647 -12.299 23.514 1.00 93.19 95 HIS A N 1
ATOM 754 C CA . HIS A 1 95 ? -9.801 -13.306 22.468 1.00 93.19 95 HIS A CA 1
ATOM 755 C C . HIS A 1 95 ? -8.771 -13.103 21.355 1.00 93.19 95 HIS A C 1
ATOM 757 O O . HIS A 1 95 ? -7.985 -14.005 21.081 1.00 93.19 95 HIS A O 1
ATOM 763 N N . TYR A 1 96 ? -8.698 -11.898 20.786 1.00 88.06 96 TYR A N 1
ATOM 764 C CA . TYR A 1 96 ? -7.728 -11.604 19.733 1.00 88.06 96 TYR A CA 1
ATOM 765 C C . TYR A 1 96 ? -6.285 -11.600 20.242 1.00 88.06 96 TYR A C 1
ATOM 767 O O . TYR A 1 96 ? -5.413 -12.097 19.544 1.00 88.06 96 T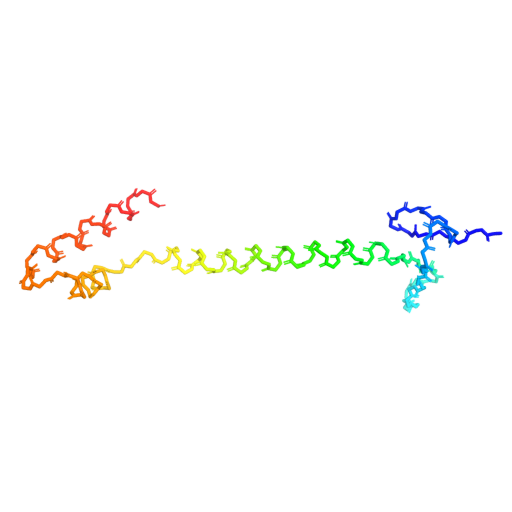YR A O 1
ATOM 775 N N . LYS A 1 97 ? -6.036 -11.167 21.487 1.00 86.25 97 LYS A N 1
ATOM 776 C CA . LYS A 1 97 ? -4.717 -11.285 22.136 1.00 86.25 97 LYS A CA 1
ATOM 777 C C . LYS A 1 97 ? -4.234 -12.738 22.279 1.00 86.25 97 LYS A C 1
ATOM 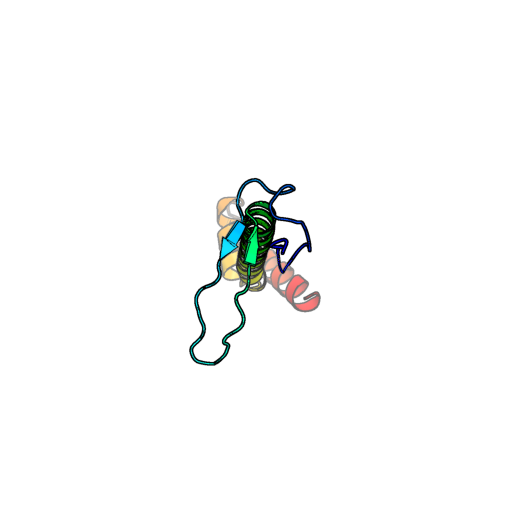779 O O . LYS A 1 97 ? -3.049 -12.962 22.478 1.00 86.25 97 LYS A O 1
ATOM 784 N N . ARG A 1 98 ? -5.146 -13.716 22.279 1.00 86.12 98 ARG A N 1
ATOM 785 C CA . ARG A 1 98 ? -4.810 -15.148 22.352 1.00 86.12 98 ARG A CA 1
ATOM 786 C C . ARG A 1 98 ? -4.639 -15.803 20.980 1.00 86.12 98 ARG A C 1
ATOM 788 O O . ARG A 1 98 ? -4.051 -16.875 20.924 1.00 86.12 98 ARG A O 1
ATOM 795 N N . ILE A 1 99 ? -5.219 -15.227 19.929 1.00 81.94 99 ILE A N 1
ATOM 796 C CA . ILE A 1 99 ? -5.235 -15.800 18.573 1.00 81.94 99 ILE A CA 1
ATOM 797 C C . ILE A 1 99 ? -4.116 -15.223 17.704 1.00 81.94 99 ILE A C 1
ATOM 799 O O . ILE A 1 99 ? -3.573 -15.947 16.873 1.00 81.94 99 ILE A O 1
ATOM 803 N N . MET A 1 100 ? -3.808 -13.936 17.880 1.00 67.06 100 MET A N 1
ATOM 804 C CA . MET A 1 100 ? -2.657 -13.261 17.271 1.00 67.06 100 MET A CA 1
ATOM 805 C C . MET A 1 100 ? -1.395 -13.505 18.092 1.00 67.06 100 MET A C 1
ATOM 807 O O . MET A 1 100 ? -0.334 -13.692 17.460 1.00 67.06 100 MET A O 1
#

pLDDT: mean 85.73, std 11.94, range [53.03, 96.88]